Protein AF-W2ZFM3-F1 (afdb_monomer_lite)

Organism: NCBI:txid1317064

Secondary structure (DSSP, 8-state):
-----PPPP---HHHHHHHHHHHHHHHHHHHHHHHHHHHHHHHHHHHHHHHHHHHHHHHHHTT--TTPPPHHHHHHHHHHHHHHHHHHHHHHHHHHHHHHHHHHHHHHHHHHHHHHHHH-TTGGGT--TTSPPHHHHHHHHTS-THHHHHHHHHTT-----

Sequence (161 aa):
MSAQTTPAEPTTAKRAVEQFDQEFQRYTTKESGKSARAVAMARAELAKYNALVFQDKKLEEAGIKKGRLSPELREAYEKKIKNLEDALDTFHRSVAGYNRTKAILSFVLLVAFALMMFFQPWAKHFENPKDLTYDEYAALEEEPTETIKEIAEAAGFSDEL

Radius of gyration: 36.21 Å; chains: 1; bounding box: 109×33×70 Å

pLDDT: mean 73.32, std 16.37, range [35.34, 94.19]

Foldseek 3Di:
DDPDDDDDDPCDVVNVVVVVVVVVCVVVCVVVVVVVVVLVVLVVLLVVLVVLLVVLVVCVVVVHPPPHDDPVVSVVSVVSNVVSVVVSVVVVVVVVVVVVVVVVVVVVVVVVVVVCVVVVPCVVVVPDVPDDDPVRVVVVVPPDPVVVVVVVVVVPPDDDD

Structure (mmCIF, N/CA/C/O backbone):
data_AF-W2ZFM3-F1
#
_entry.id   AF-W2ZFM3-F1
#
loop_
_atom_site.group_PDB
_atom_site.id
_atom_site.type_symbol
_atom_site.label_atom_id
_atom_site.label_alt_id
_atom_site.label_comp_id
_atom_site.label_asym_id
_atom_site.label_entity_id
_atom_site.label_seq_id
_atom_site.pdbx_PDB_ins_code
_atom_site.Cartn_x
_atom_site.Cartn_y
_atom_site.Cartn_z
_atom_site.occupancy
_atom_site.B_iso_or_equiv
_atom_site.auth_seq_id
_atom_site.auth_comp_id
_atom_site.auth_asym_id
_atom_site.auth_atom_id
_atom_site.pdbx_PDB_model_num
ATOM 1 N N . MET A 1 1 ? 44.553 22.530 25.263 1.00 40.16 1 MET A N 1
ATOM 2 C CA . MET A 1 1 ? 44.229 21.123 24.953 1.00 40.16 1 MET A CA 1
ATOM 3 C C . MET A 1 1 ? 44.067 21.024 23.449 1.00 40.16 1 MET A C 1
ATOM 5 O O . MET A 1 1 ? 43.086 21.532 22.924 1.00 40.16 1 MET A O 1
ATOM 9 N N . SER A 1 2 ? 45.087 20.520 22.760 1.00 38.97 2 SER A N 1
ATOM 10 C CA . SER A 1 2 ? 45.125 20.448 21.297 1.00 38.97 2 SER A CA 1
ATOM 11 C C . SER A 1 2 ? 44.257 19.287 20.818 1.00 38.97 2 SER A C 1
ATOM 13 O O . SER A 1 2 ? 44.442 18.159 21.269 1.00 38.97 2 SER A O 1
ATOM 15 N N . ALA A 1 3 ? 43.295 19.567 19.939 1.00 46.84 3 ALA A N 1
ATOM 16 C CA . ALA A 1 3 ? 42.483 18.548 19.290 1.00 46.84 3 ALA A CA 1
ATOM 17 C C . ALA A 1 3 ? 43.366 17.769 18.308 1.00 46.84 3 ALA A C 1
ATOM 19 O O . ALA A 1 3 ? 43.772 18.288 17.271 1.00 46.84 3 ALA A O 1
ATOM 20 N N . GLN A 1 4 ? 43.707 16.540 18.676 1.00 39.19 4 GLN A N 1
ATOM 21 C CA . GLN A 1 4 ? 44.449 15.616 17.835 1.00 39.19 4 GLN A CA 1
ATOM 22 C C . GLN A 1 4 ? 43.478 15.013 16.815 1.00 39.19 4 GLN A C 1
ATOM 24 O O . GLN A 1 4 ? 42.669 14.149 17.149 1.00 39.19 4 GLN A O 1
ATOM 29 N N . THR A 1 5 ? 43.519 15.503 15.577 1.00 48.91 5 THR A N 1
ATOM 30 C CA . THR A 1 5 ? 42.850 14.871 14.438 1.00 48.91 5 THR A CA 1
ATOM 31 C C . THR A 1 5 ? 43.558 13.556 14.129 1.00 48.91 5 THR A C 1
ATOM 33 O O . THR A 1 5 ? 44.724 13.519 13.744 1.00 48.91 5 THR A O 1
ATOM 36 N N . THR A 1 6 ? 42.854 12.453 14.361 1.00 47.66 6 THR A N 1
ATOM 37 C CA . THR A 1 6 ? 43.285 11.097 14.014 1.00 47.66 6 THR A CA 1
ATOM 38 C C . THR A 1 6 ? 43.417 11.000 12.485 1.00 47.66 6 THR A C 1
ATOM 40 O O . THR A 1 6 ? 42.524 11.485 11.785 1.00 47.66 6 THR A O 1
ATOM 43 N N . PRO A 1 7 ? 44.503 10.429 11.932 1.00 45.72 7 PRO A N 1
ATOM 44 C CA . PRO A 1 7 ? 44.677 10.345 10.487 1.00 45.72 7 PRO A CA 1
ATOM 45 C C . PRO A 1 7 ? 43.647 9.370 9.904 1.00 45.72 7 PRO A C 1
ATOM 47 O O . PRO A 1 7 ? 43.456 8.273 10.429 1.00 45.72 7 PRO A O 1
ATOM 50 N N . ALA A 1 8 ? 42.958 9.787 8.842 1.00 57.34 8 ALA A N 1
ATOM 51 C CA . ALA A 1 8 ? 42.003 8.948 8.130 1.00 57.34 8 ALA A CA 1
ATOM 52 C C . ALA A 1 8 ? 42.725 7.726 7.536 1.00 57.34 8 ALA A C 1
ATOM 54 O O . ALA A 1 8 ? 43.672 7.881 6.765 1.00 57.34 8 ALA A O 1
ATOM 55 N N . GLU A 1 9 ? 42.281 6.518 7.902 1.00 56.31 9 GLU A N 1
ATOM 56 C CA . GLU A 1 9 ? 42.723 5.277 7.256 1.00 56.31 9 GLU A CA 1
ATOM 57 C C . GLU A 1 9 ? 42.497 5.363 5.735 1.00 56.31 9 GLU A C 1
ATOM 59 O O . GLU A 1 9 ? 41.465 5.894 5.303 1.00 56.31 9 GLU A O 1
ATOM 64 N N . PRO A 1 10 ? 43.411 4.816 4.907 1.00 53.41 10 PRO A N 1
ATOM 65 C CA . PRO A 1 10 ? 43.250 4.819 3.462 1.00 53.41 10 PRO A CA 1
ATOM 66 C C . PRO A 1 10 ? 41.971 4.060 3.113 1.00 53.41 10 PRO A C 1
ATOM 68 O O . PRO A 1 10 ? 41.846 2.854 3.341 1.00 53.41 10 PRO A O 1
ATOM 71 N N . THR A 1 11 ? 40.988 4.788 2.592 1.00 56.88 11 THR A N 1
ATOM 72 C CA . THR A 1 11 ? 39.705 4.238 2.170 1.00 56.88 11 THR A CA 1
ATOM 73 C C . THR A 1 11 ? 39.971 3.343 0.968 1.00 56.88 11 THR A C 1
ATOM 75 O O . THR A 1 11 ? 40.057 3.792 -0.170 1.00 56.88 11 THR A O 1
ATOM 78 N N . THR A 1 12 ? 40.175 2.052 1.215 1.00 64.31 12 THR A N 1
ATOM 79 C CA . THR A 1 12 ? 40.218 1.052 0.152 1.00 64.31 12 THR A CA 1
ATOM 80 C C . THR A 1 12 ? 38.917 1.163 -0.640 1.00 64.31 12 THR A C 1
ATOM 82 O O . THR A 1 12 ? 37.844 1.283 -0.047 1.00 64.31 12 THR A O 1
ATOM 85 N N . ALA A 1 13 ? 38.993 1.121 -1.973 1.00 64.94 13 ALA A N 1
ATOM 86 C CA . ALA A 1 13 ? 37.835 1.318 -2.853 1.00 64.94 13 ALA A CA 1
ATOM 87 C C . ALA A 1 13 ? 36.630 0.437 -2.465 1.00 64.94 13 ALA A C 1
ATOM 89 O O . ALA A 1 13 ? 35.490 0.881 -2.532 1.00 64.94 13 ALA A O 1
ATOM 90 N N . LYS A 1 14 ? 36.881 -0.775 -1.950 1.00 65.06 14 LYS A N 1
ATOM 91 C CA . LYS A 1 14 ? 35.850 -1.679 -1.412 1.00 65.06 14 LYS A CA 1
ATOM 92 C C . LYS A 1 14 ? 35.085 -1.085 -0.220 1.00 65.06 14 LYS A C 1
ATOM 94 O O . LYS A 1 14 ? 33.863 -1.141 -0.196 1.00 65.06 14 LYS A O 1
ATOM 99 N N . ARG A 1 15 ? 35.783 -0.452 0.726 1.00 69.88 15 ARG A N 1
ATOM 100 C CA . ARG A 1 15 ? 35.186 0.177 1.916 1.00 69.88 15 ARG A CA 1
ATOM 101 C C . ARG A 1 15 ? 34.411 1.449 1.559 1.00 69.88 15 ARG A C 1
ATOM 103 O O . ARG A 1 15 ? 33.372 1.715 2.151 1.00 69.88 15 ARG A O 1
ATOM 110 N N . ALA A 1 16 ? 34.890 2.201 0.564 1.00 73.88 16 ALA A N 1
ATOM 111 C CA . ALA A 1 16 ? 34.178 3.361 0.025 1.00 73.88 16 ALA A CA 1
ATOM 112 C C . ALA A 1 16 ? 32.873 2.951 -0.679 1.00 73.88 16 ALA A C 1
ATOM 114 O O . ALA A 1 16 ? 31.846 3.597 -0.488 1.00 73.88 16 ALA A O 1
ATOM 115 N N . VAL A 1 17 ? 32.894 1.850 -1.439 1.00 73.88 17 VAL A N 1
ATOM 116 C CA . VAL A 1 17 ? 31.700 1.284 -2.084 1.00 73.88 17 VAL A CA 1
ATOM 117 C C . VAL A 1 17 ? 30.703 0.766 -1.048 1.00 73.88 17 VAL A C 1
ATOM 119 O O . VAL A 1 17 ? 29.518 1.041 -1.179 1.00 73.88 17 VAL A O 1
ATOM 122 N N . GLU A 1 18 ? 31.152 0.090 0.009 1.00 76.06 18 GLU A N 1
ATOM 123 C CA . GLU A 1 18 ? 30.266 -0.369 1.089 1.00 76.06 18 GLU A CA 1
ATOM 124 C C . GLU A 1 18 ? 29.648 0.789 1.885 1.00 76.06 18 GLU A C 1
ATOM 126 O O . GLU A 1 18 ? 28.462 0.749 2.204 1.00 76.06 18 GLU A O 1
ATOM 131 N N . GLN A 1 19 ? 30.416 1.843 2.184 1.00 77.44 19 GLN A N 1
ATOM 132 C CA . GLN A 1 19 ? 29.885 3.044 2.839 1.00 77.44 19 GLN A CA 1
ATOM 133 C C . GLN A 1 19 ? 28.902 3.794 1.939 1.00 77.44 19 GLN A C 1
ATOM 135 O O . GLN A 1 19 ? 27.861 4.247 2.416 1.00 77.44 19 GLN A O 1
ATOM 140 N N . PHE A 1 20 ? 29.200 3.888 0.641 1.00 79.25 20 PHE A N 1
ATOM 141 C CA . PHE A 1 20 ? 28.276 4.443 -0.338 1.00 79.25 20 PHE A CA 1
ATOM 142 C C . PHE A 1 20 ? 27.001 3.607 -0.425 1.00 79.25 20 PHE A C 1
ATOM 144 O O . PHE A 1 20 ? 25.924 4.178 -0.339 1.00 79.25 20 PHE A O 1
ATOM 151 N N . ASP A 1 21 ? 27.094 2.281 -0.532 1.00 77.69 21 ASP A N 1
ATOM 152 C CA . ASP A 1 21 ? 25.925 1.405 -0.629 1.00 77.69 21 ASP A CA 1
ATOM 153 C C . ASP A 1 21 ? 25.090 1.439 0.658 1.00 77.69 21 ASP A C 1
ATOM 155 O O . ASP A 1 21 ? 23.869 1.519 0.594 1.00 77.69 21 ASP A O 1
ATOM 159 N N . GLN A 1 22 ? 25.716 1.503 1.838 1.00 7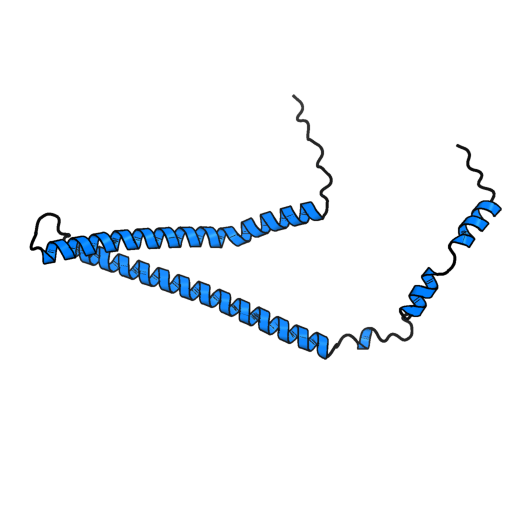9.06 22 GLN A N 1
ATOM 160 C CA . GLN A 1 22 ? 24.996 1.679 3.103 1.00 79.06 22 GLN A CA 1
ATOM 161 C C . GLN A 1 22 ? 24.276 3.026 3.191 1.00 79.06 22 GLN A C 1
ATOM 163 O O . GLN A 1 22 ? 23.119 3.069 3.616 1.00 79.06 22 GLN A O 1
ATOM 168 N N . GLU A 1 23 ? 24.920 4.124 2.793 1.00 73.50 23 GLU A N 1
ATOM 169 C CA . GLU A 1 23 ? 24.286 5.445 2.753 1.00 73.50 23 GLU A CA 1
ATOM 170 C C . GLU A 1 23 ? 23.185 5.489 1.679 1.00 73.50 23 GLU A C 1
ATOM 172 O O . GLU A 1 23 ? 22.069 5.937 1.950 1.00 73.50 23 GLU A O 1
ATOM 177 N N . PHE A 1 24 ? 23.427 4.920 0.499 1.00 70.31 24 PHE A N 1
ATOM 178 C CA . PHE A 1 24 ? 22.470 4.828 -0.603 1.00 70.31 24 PHE A CA 1
ATOM 179 C C . PHE A 1 24 ? 21.252 3.981 -0.223 1.00 70.31 24 PHE A C 1
ATOM 181 O O . PHE A 1 24 ? 20.110 4.394 -0.442 1.00 70.31 24 PHE A O 1
ATOM 188 N N . GLN A 1 25 ? 21.457 2.846 0.447 1.00 65.19 25 GLN A N 1
ATOM 189 C CA . GLN A 1 25 ? 20.388 2.060 1.050 1.00 65.19 25 GLN A CA 1
ATOM 190 C C . GLN A 1 25 ? 19.653 2.875 2.108 1.00 65.19 25 GLN A C 1
ATOM 192 O O . GLN A 1 25 ? 18.428 2.900 2.094 1.00 65.19 25 GLN A O 1
ATOM 197 N N . ARG A 1 26 ? 20.339 3.622 2.979 1.00 63.78 26 ARG A N 1
ATOM 198 C CA . ARG A 1 26 ? 19.698 4.492 3.983 1.00 63.78 26 ARG A CA 1
ATOM 199 C C . ARG A 1 26 ? 18.772 5.539 3.367 1.00 63.78 26 ARG A C 1
ATOM 201 O O . ARG A 1 26 ? 17.713 5.805 3.939 1.00 63.78 26 ARG A O 1
ATOM 208 N N . TYR A 1 27 ? 19.151 6.137 2.239 1.00 54.06 27 TYR A N 1
ATOM 209 C CA . TYR A 1 27 ? 18.334 7.143 1.552 1.00 54.06 27 TYR A CA 1
ATOM 210 C C . TYR A 1 27 ? 17.219 6.527 0.698 1.00 54.06 27 TYR A C 1
ATOM 212 O O . TYR A 1 27 ? 16.136 7.102 0.623 1.00 54.06 27 TYR A O 1
ATOM 220 N N . THR A 1 28 ? 17.419 5.333 0.133 1.00 59.78 28 THR A N 1
ATOM 221 C CA . THR A 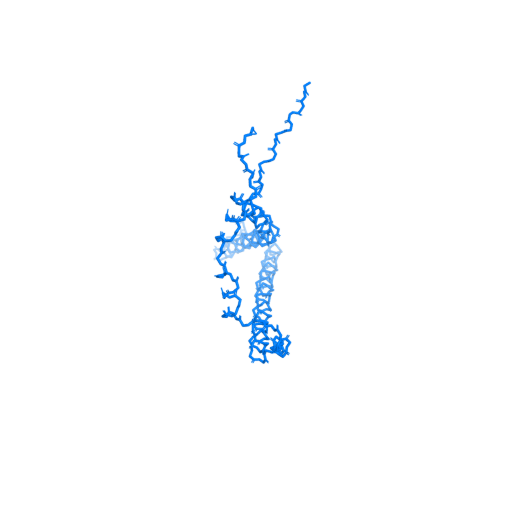1 28 ? 16.402 4.637 -0.680 1.00 59.78 28 THR A CA 1
ATOM 222 C C . THR A 1 28 ? 15.400 3.817 0.148 1.00 59.78 28 THR A C 1
ATOM 224 O O . THR A 1 28 ? 14.244 3.680 -0.250 1.00 59.78 28 THR A O 1
ATOM 227 N N . THR A 1 29 ? 15.781 3.318 1.330 1.00 57.69 29 THR A N 1
ATOM 228 C CA . THR A 1 29 ? 14.913 2.507 2.214 1.00 57.69 29 THR A CA 1
ATOM 229 C C . THR A 1 29 ? 14.162 3.310 3.276 1.00 57.69 29 THR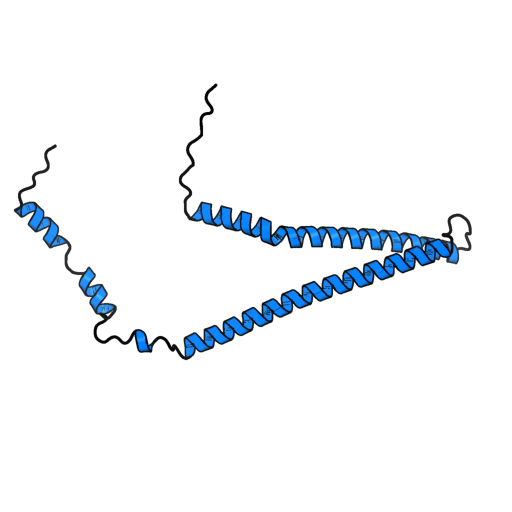 A C 1
ATOM 231 O O . THR A 1 29 ? 13.153 2.836 3.794 1.00 57.69 29 THR A O 1
ATOM 234 N N . LYS A 1 30 ? 14.573 4.542 3.612 1.00 54.06 30 LYS A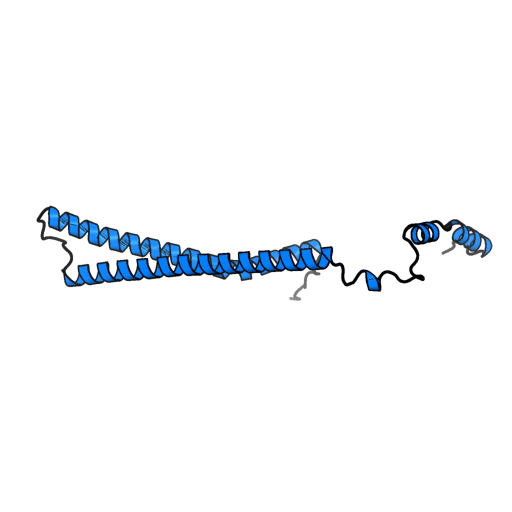 N 1
ATOM 235 C CA . LYS A 1 30 ? 13.863 5.356 4.623 1.00 54.06 30 LYS A CA 1
ATOM 236 C C . LYS A 1 30 ? 12.417 5.679 4.233 1.00 54.06 30 LYS A C 1
ATOM 238 O O . LYS A 1 30 ? 11.553 5.702 5.107 1.00 54.06 30 LYS A O 1
ATOM 243 N N . GLU A 1 31 ? 12.140 5.896 2.951 1.00 55.53 31 GLU A N 1
ATOM 244 C CA . GLU A 1 31 ? 10.782 6.133 2.436 1.00 55.53 31 GLU A CA 1
ATOM 245 C C . GLU A 1 31 ? 9.914 4.859 2.514 1.00 55.53 31 GLU A C 1
ATOM 247 O O . GLU A 1 31 ? 8.754 4.912 2.938 1.00 55.53 31 GLU A O 1
ATOM 252 N N . SER A 1 32 ? 10.485 3.682 2.217 1.00 60.16 32 SER A N 1
ATOM 253 C CA . SER A 1 32 ? 9.768 2.402 2.339 1.00 60.16 32 SER A CA 1
ATOM 254 C C . SER A 1 32 ? 9.546 1.998 3.804 1.00 60.16 32 SER A C 1
ATOM 256 O O . SER A 1 32 ? 8.478 1.506 4.160 1.00 60.16 32 SER A O 1
ATOM 258 N N . GLY A 1 33 ? 10.502 2.285 4.694 1.00 58.94 33 GLY A N 1
ATOM 259 C CA . GLY A 1 33 ? 10.391 2.006 6.127 1.00 58.94 33 GLY A CA 1
ATOM 260 C C . GLY A 1 33 ? 9.379 2.905 6.846 1.00 58.94 33 GLY A C 1
ATOM 261 O O . GLY A 1 33 ? 8.615 2.434 7.692 1.00 58.94 33 GLY A O 1
ATOM 262 N N . LYS A 1 34 ? 9.318 4.197 6.490 1.00 61.22 34 LYS A N 1
ATOM 263 C CA . LYS A 1 34 ? 8.304 5.128 7.017 1.00 61.22 34 LYS A CA 1
ATOM 264 C C . LYS A 1 34 ? 6.899 4.764 6.539 1.00 61.22 34 LYS A C 1
ATOM 266 O O . LYS A 1 34 ? 5.978 4.751 7.354 1.00 61.22 34 LYS A O 1
ATOM 271 N N . SER A 1 35 ? 6.740 4.417 5.261 1.00 68.81 35 SER A N 1
ATOM 272 C CA . SER A 1 35 ? 5.448 3.973 4.721 1.00 68.81 35 SER A CA 1
ATOM 273 C C . SER A 1 35 ? 5.010 2.624 5.302 1.00 68.81 35 SER A C 1
ATOM 275 O O . SER A 1 35 ? 3.854 2.492 5.692 1.00 68.81 35 SER A O 1
ATOM 277 N N . ALA A 1 36 ? 5.918 1.663 5.500 1.00 71.50 36 ALA A N 1
ATOM 278 C CA . ALA A 1 36 ? 5.600 0.394 6.162 1.00 71.50 36 ALA A CA 1
ATOM 279 C C . ALA A 1 36 ? 5.139 0.584 7.619 1.00 71.50 36 ALA A C 1
ATOM 281 O O . ALA A 1 36 ? 4.155 -0.024 8.045 1.00 71.50 36 ALA A O 1
ATOM 282 N N . ARG A 1 37 ? 5.799 1.469 8.379 1.00 76.50 37 ARG A N 1
ATOM 283 C CA . ARG A 1 37 ? 5.380 1.813 9.747 1.00 76.50 37 ARG A CA 1
ATOM 284 C C . ARG A 1 37 ? 4.025 2.522 9.769 1.00 76.50 37 ARG A C 1
ATOM 286 O O . ARG A 1 37 ? 3.200 2.197 10.619 1.00 76.50 37 ARG A O 1
ATOM 293 N N . ALA A 1 38 ? 3.781 3.445 8.840 1.00 78.19 38 ALA A N 1
ATOM 294 C CA . ALA A 1 38 ? 2.492 4.123 8.708 1.00 78.19 38 ALA A CA 1
ATOM 295 C C . ALA A 1 38 ? 1.361 3.139 8.363 1.00 78.19 38 ALA A C 1
ATOM 297 O O . ALA A 1 38 ? 0.308 3.178 8.990 1.00 78.19 38 ALA A O 1
ATOM 298 N N . VAL A 1 39 ? 1.598 2.195 7.447 1.00 83.50 39 VAL A N 1
ATOM 299 C CA . VAL A 1 39 ? 0.644 1.124 7.108 1.00 83.50 39 VAL A CA 1
ATOM 300 C C . VAL A 1 39 ? 0.378 0.215 8.307 1.00 83.50 39 VAL A C 1
ATOM 302 O O . VAL A 1 39 ? -0.769 -0.144 8.562 1.00 83.50 39 VAL A O 1
ATOM 305 N N . ALA A 1 40 ? 1.411 -0.143 9.074 1.00 83.50 40 ALA A N 1
ATOM 306 C CA . ALA A 1 40 ? 1.248 -0.942 10.286 1.00 83.50 40 ALA A CA 1
ATOM 307 C C . ALA A 1 40 ? 0.412 -0.209 11.350 1.00 83.50 40 ALA A C 1
ATOM 309 O O . ALA A 1 40 ? -0.478 -0.813 11.947 1.00 83.50 40 ALA A O 1
ATOM 310 N N . MET A 1 41 ? 0.644 1.094 11.544 1.00 85.31 41 MET A N 1
ATOM 311 C CA . MET A 1 41 ? -0.176 1.931 12.427 1.00 85.31 41 MET A CA 1
ATOM 312 C C . MET A 1 41 ? -1.622 2.034 11.933 1.00 85.31 41 MET A C 1
ATOM 314 O O . MET A 1 41 ? -2.536 1.818 12.722 1.00 85.31 41 MET A O 1
ATOM 318 N N . ALA A 1 42 ? -1.843 2.261 10.635 1.00 87.00 42 ALA A N 1
ATOM 319 C CA . ALA A 1 42 ? -3.182 2.320 10.046 1.00 87.00 42 ALA A CA 1
ATOM 320 C C . ALA A 1 42 ? -3.951 0.998 10.219 1.00 87.00 42 ALA A C 1
ATOM 322 O O . ALA A 1 42 ? -5.125 1.004 10.582 1.00 87.00 42 ALA A O 1
ATOM 323 N N . ARG A 1 43 ? -3.282 -0.150 10.042 1.00 87.25 43 ARG A N 1
ATOM 324 C CA . ARG A 1 43 ? -3.870 -1.474 10.313 1.00 87.25 43 ARG A CA 1
ATOM 325 C C . ARG A 1 43 ? -4.197 -1.672 11.794 1.00 87.25 43 ARG A C 1
ATOM 327 O O . ARG A 1 43 ? -5.235 -2.248 12.110 1.00 87.25 43 ARG A O 1
ATOM 334 N N . ALA A 1 44 ? -3.346 -1.188 12.699 1.00 90.12 44 ALA A N 1
ATOM 335 C CA . ALA A 1 44 ? -3.601 -1.254 14.137 1.00 90.12 44 ALA A CA 1
ATOM 336 C C . ALA A 1 44 ? -4.798 -0.376 14.550 1.00 90.12 44 ALA A C 1
ATOM 338 O O . ALA A 1 44 ? -5.641 -0.811 15.336 1.00 90.12 44 ALA A O 1
ATOM 339 N N . GLU A 1 45 ? -4.914 0.832 13.993 1.00 86.50 45 GLU A N 1
ATOM 340 C CA . GLU A 1 45 ? -6.066 1.715 14.213 1.00 86.50 45 GLU A CA 1
ATOM 341 C C . GLU A 1 45 ? -7.359 1.126 13.646 1.00 86.50 45 GLU A C 1
ATOM 343 O O . GLU A 1 45 ? -8.385 1.128 14.328 1.00 86.50 45 GLU A O 1
ATOM 348 N N . LEU A 1 46 ? -7.307 0.544 12.447 1.00 89.81 46 LEU A N 1
ATOM 349 C CA . LEU A 1 46 ? -8.440 -0.154 11.848 1.00 89.81 46 LEU A CA 1
ATOM 350 C C . LEU A 1 46 ? -8.914 -1.320 12.723 1.00 89.81 46 LEU A C 1
ATOM 352 O O . LEU A 1 46 ? -10.104 -1.424 13.015 1.00 89.81 46 LEU A O 1
ATOM 356 N N . ALA A 1 47 ? -7.994 -2.159 13.208 1.00 89.31 47 ALA A N 1
ATOM 357 C CA . ALA A 1 47 ? -8.327 -3.262 14.107 1.00 89.31 47 ALA A CA 1
ATOM 358 C C . ALA A 1 47 ? -8.988 -2.767 15.404 1.00 89.31 47 ALA A C 1
ATOM 360 O O . ALA A 1 47 ? -9.952 -3.370 15.878 1.00 89.31 47 ALA A O 1
ATOM 361 N N . LYS A 1 48 ? -8.518 -1.639 15.952 1.00 91.56 48 LYS A N 1
ATOM 362 C CA . LYS A 1 48 ? -9.107 -1.013 17.142 1.00 91.56 48 LYS A CA 1
ATOM 363 C C . LYS A 1 48 ? -10.544 -0.554 16.893 1.00 91.56 48 LYS A C 1
ATOM 365 O O . LYS A 1 48 ? -11.418 -0.859 17.703 1.00 91.56 48 LYS A O 1
ATOM 370 N N . TYR A 1 49 ? -10.804 0.166 15.802 1.00 88.88 49 TYR A N 1
ATOM 371 C CA . TYR A 1 49 ? -12.158 0.632 15.493 1.00 88.88 49 TYR A CA 1
ATOM 372 C C . TYR A 1 49 ? -13.103 -0.527 15.160 1.00 88.88 49 TYR A C 1
ATOM 374 O O . TYR A 1 49 ? -14.218 -0.556 15.679 1.00 88.88 49 TYR A O 1
ATOM 382 N N . ASN A 1 50 ? -12.643 -1.526 14.402 1.00 90.56 50 ASN A N 1
ATOM 383 C CA . ASN A 1 50 ? -13.429 -2.730 14.125 1.00 90.56 50 ASN A CA 1
ATOM 384 C C . ASN A 1 50 ? -13.781 -3.496 15.404 1.00 90.56 50 ASN A C 1
ATOM 386 O O . ASN A 1 50 ? -14.919 -3.933 15.561 1.00 90.56 50 ASN A O 1
ATOM 390 N N . ALA A 1 51 ? -12.848 -3.621 16.352 1.00 91.69 51 ALA A N 1
ATOM 391 C CA . ALA A 1 51 ? -13.123 -4.264 17.634 1.00 91.69 51 ALA A CA 1
ATOM 392 C C . ALA A 1 51 ? -14.208 -3.526 18.436 1.00 91.69 51 ALA A C 1
ATOM 394 O O . ALA A 1 51 ? -15.079 -4.177 19.010 1.00 91.69 51 ALA A O 1
ATOM 395 N N . LEU A 1 52 ? -14.191 -2.188 18.449 1.00 89.56 52 LEU A N 1
ATOM 396 C CA . LEU A 1 52 ? -15.201 -1.378 19.142 1.00 89.56 52 LEU A CA 1
ATOM 397 C C . LEU A 1 52 ? -16.593 -1.532 18.516 1.00 89.56 52 LEU A C 1
ATOM 399 O O . LEU A 1 52 ? -17.563 -1.764 19.235 1.00 89.56 52 LEU A O 1
ATOM 403 N N . VAL A 1 53 ? -16.689 -1.461 17.186 1.00 90.25 53 VAL A N 1
ATOM 404 C CA . VAL A 1 53 ? -17.961 -1.652 16.468 1.00 90.25 53 VAL A CA 1
ATOM 405 C C . VAL A 1 53 ? -18.479 -3.082 16.651 1.00 90.25 53 VAL A C 1
ATOM 407 O O . VAL A 1 53 ? -19.668 -3.296 16.876 1.00 90.25 53 VAL A O 1
ATOM 410 N N . PHE A 1 54 ? -17.590 -4.077 16.632 1.00 90.81 54 PHE A N 1
ATOM 411 C CA . PHE A 1 54 ? -17.955 -5.473 16.858 1.00 90.81 54 PHE A CA 1
ATOM 412 C C . PHE A 1 54 ? -18.448 -5.736 18.287 1.00 90.81 54 PHE A C 1
ATOM 414 O O . PHE A 1 54 ? -19.404 -6.487 18.483 1.00 90.81 54 PHE A O 1
ATOM 421 N N . GLN A 1 55 ? -17.827 -5.115 19.293 1.00 89.69 55 GLN A N 1
ATOM 422 C CA . GLN A 1 55 ? -18.303 -5.181 20.676 1.00 89.69 55 GLN A CA 1
ATOM 423 C C . GLN A 1 55 ? -19.685 -4.539 20.826 1.00 89.69 55 GLN A C 1
ATOM 425 O O . GLN A 1 55 ? -20.550 -5.142 21.456 1.00 89.69 55 GLN A O 1
ATOM 430 N N . ASP A 1 56 ? -19.924 -3.375 20.212 1.00 90.25 56 ASP A N 1
ATOM 431 C CA . ASP A 1 56 ? -21.254 -2.749 20.220 1.00 90.25 56 ASP A CA 1
ATOM 432 C C . ASP A 1 56 ? -22.307 -3.642 19.558 1.00 90.25 56 ASP A C 1
ATOM 434 O O . ASP A 1 56 ? -23.382 -3.842 20.122 1.00 90.25 56 ASP A O 1
ATOM 438 N N . LYS A 1 57 ? -21.973 -4.270 18.425 1.00 89.06 57 LYS A N 1
ATOM 439 C CA . LYS A 1 57 ? -22.858 -5.232 17.759 1.00 89.06 57 LYS A CA 1
ATOM 440 C C . LYS A 1 57 ? -23.195 -6.428 18.657 1.00 89.06 57 LYS A C 1
ATOM 442 O O . LYS A 1 57 ? -24.349 -6.834 18.729 1.00 89.06 57 LYS A O 1
ATOM 447 N N . LYS A 1 58 ? -22.223 -6.954 19.408 1.00 89.56 58 LYS A N 1
ATOM 448 C CA . LYS A 1 58 ? -22.474 -8.019 20.394 1.00 89.56 58 LYS A CA 1
ATOM 449 C C . LYS A 1 58 ? -23.372 -7.567 21.546 1.00 89.56 58 LYS A C 1
ATOM 451 O O . LYS A 1 58 ? -24.202 -8.345 22.008 1.00 89.56 58 LYS A O 1
ATOM 456 N N . LEU A 1 59 ? -23.211 -6.333 22.028 1.00 89.31 59 LEU A N 1
ATOM 457 C CA . LEU A 1 59 ? -24.075 -5.768 23.072 1.00 89.31 59 LEU A CA 1
ATOM 458 C C . LEU A 1 59 ? -25.509 -5.571 22.569 1.00 89.31 59 LEU A C 1
ATOM 460 O O . LEU A 1 59 ? -26.460 -5.814 23.312 1.00 89.31 59 LEU A O 1
ATOM 464 N N . GLU A 1 60 ? -25.655 -5.167 21.308 1.00 87.44 60 GLU A N 1
ATOM 465 C CA . GLU A 1 60 ? -26.934 -5.062 20.612 1.00 87.44 60 GLU A CA 1
ATOM 466 C C . GLU A 1 60 ? -27.633 -6.420 20.488 1.00 87.44 60 GLU A C 1
ATOM 468 O O . GLU A 1 60 ? -28.791 -6.538 20.886 1.00 87.44 60 GLU A O 1
ATOM 473 N N . GLU A 1 61 ? -26.921 -7.453 20.035 1.00 88.12 61 GLU A N 1
ATOM 474 C CA . GLU A 1 61 ? -27.432 -8.829 19.946 1.00 88.12 61 GLU A CA 1
ATOM 475 C C . GLU A 1 61 ? -27.824 -9.399 21.322 1.00 88.12 61 GLU A C 1
ATOM 477 O O . GLU A 1 61 ? -28.806 -10.128 21.439 1.00 88.12 61 GLU A O 1
ATOM 482 N N . ALA A 1 62 ? -27.102 -9.025 22.384 1.00 88.44 62 ALA A N 1
ATOM 483 C CA . ALA A 1 62 ? -27.404 -9.422 23.759 1.00 88.44 62 ALA A CA 1
ATOM 484 C C . ALA A 1 62 ? -28.516 -8.584 24.430 1.00 88.44 62 ALA A C 1
ATOM 486 O O . ALA A 1 62 ? -28.878 -8.855 25.576 1.00 88.44 62 ALA A O 1
ATOM 487 N N . GLY A 1 63 ? -29.040 -7.542 23.770 1.00 84.62 63 GLY A N 1
ATOM 488 C CA . GLY A 1 63 ? -30.062 -6.647 24.329 1.00 84.62 63 GLY A CA 1
ATOM 489 C C . GLY A 1 63 ? -29.578 -5.760 25.489 1.00 84.62 63 GLY A C 1
ATOM 490 O O . GLY A 1 63 ? -30.392 -5.172 26.207 1.00 84.62 63 GLY A O 1
ATOM 491 N N . ILE A 1 64 ? -28.262 -5.638 25.696 1.00 84.81 64 ILE A N 1
ATOM 492 C CA . ILE A 1 64 ? -27.668 -4.900 26.816 1.00 84.81 64 ILE A CA 1
ATOM 493 C C . ILE A 1 64 ? -27.483 -3.435 26.409 1.00 84.81 64 ILE A C 1
ATOM 495 O O . ILE A 1 64 ? -26.701 -3.113 25.523 1.00 84.81 64 ILE A O 1
ATOM 499 N N . LYS A 1 65 ? -28.181 -2.515 27.088 1.00 78.75 65 LYS A N 1
ATOM 500 C CA . LYS A 1 65 ? -28.091 -1.064 26.811 1.00 78.75 65 LYS A CA 1
ATOM 501 C C . LYS A 1 65 ? -26.887 -0.376 27.464 1.00 78.75 65 LYS A C 1
ATOM 503 O O . LYS A 1 65 ? -26.501 0.714 27.052 1.00 78.75 65 LYS A O 1
ATOM 508 N N . LYS A 1 66 ? -26.304 -0.974 28.505 1.00 79.75 66 LYS A N 1
ATOM 509 C CA . LYS A 1 66 ? -25.193 -0.378 29.260 1.00 79.75 66 LYS A CA 1
ATOM 510 C C . LYS A 1 66 ? -23.883 -0.556 28.490 1.00 79.75 66 LYS A C 1
ATOM 512 O O . LYS A 1 66 ? -23.497 -1.683 28.209 1.00 79.75 66 LYS A O 1
ATOM 517 N N . GLY A 1 67 ? -23.198 0.548 28.194 1.00 77.81 67 GLY A N 1
ATOM 518 C CA . GLY A 1 67 ? -21.922 0.534 27.468 1.00 77.81 67 GLY A CA 1
ATOM 519 C C . GLY A 1 67 ? -22.044 0.467 25.943 1.00 77.81 67 GLY A C 1
ATOM 520 O O . GLY A 1 67 ? -21.018 0.333 25.283 1.00 77.81 67 GLY A O 1
ATOM 521 N N . ARG A 1 68 ? -23.260 0.580 25.381 1.00 82.81 68 ARG A N 1
ATOM 522 C CA . ARG A 1 68 ? -23.444 0.739 23.932 1.00 82.81 68 ARG A CA 1
ATOM 523 C C . ARG A 1 68 ? -22.906 2.079 23.454 1.00 82.81 68 ARG A C 1
ATOM 525 O O . ARG A 1 68 ? -22.994 3.088 24.158 1.00 82.81 68 ARG A O 1
ATOM 532 N N . LEU A 1 69 ? -22.385 2.074 22.236 1.00 83.31 69 LEU A N 1
ATOM 533 C CA . LEU A 1 69 ? -22.038 3.295 21.532 1.00 83.31 69 LEU A CA 1
ATOM 534 C C . LEU A 1 69 ? -23.316 4.057 21.170 1.00 83.31 69 LEU A C 1
ATOM 536 O O . LEU A 1 69 ? -24.351 3.460 20.867 1.00 83.31 69 LEU A O 1
ATOM 540 N N . SER A 1 70 ? -23.250 5.391 21.200 1.00 87.56 70 SER A N 1
ATOM 541 C CA . SER A 1 70 ? -24.318 6.191 20.603 1.00 87.56 70 SER A CA 1
ATOM 542 C C . SER A 1 70 ? -24.322 5.970 19.083 1.00 87.56 70 SER A C 1
ATOM 544 O O . SER A 1 70 ? -23.259 5.725 18.500 1.00 87.56 70 SER A O 1
ATOM 546 N N . PRO A 1 71 ? -25.490 6.054 18.423 1.00 86.25 71 PRO A N 1
ATOM 547 C CA . PRO A 1 71 ? -25.590 5.835 16.979 1.00 86.25 71 PRO A CA 1
ATOM 548 C C . PRO A 1 71 ? -24.672 6.777 16.184 1.00 86.25 71 PRO A C 1
ATOM 550 O O . PRO A 1 71 ? -23.978 6.331 15.277 1.00 86.25 71 PRO A O 1
ATOM 553 N N . GLU A 1 72 ? -24.552 8.039 16.603 1.00 88.75 72 GLU A N 1
ATOM 554 C CA . GLU A 1 72 ? -23.648 9.018 15.982 1.00 88.75 72 GLU A CA 1
ATOM 555 C C . GLU A 1 72 ? -22.167 8.613 16.082 1.00 88.75 72 GLU A C 1
ATOM 557 O O . GLU A 1 72 ? -21.406 8.745 15.122 1.00 88.75 72 GLU A O 1
ATOM 562 N N . LEU A 1 73 ? -21.736 8.090 17.239 1.00 87.75 73 LEU A N 1
ATOM 563 C CA . LEU A 1 73 ? -20.360 7.616 17.422 1.00 87.75 73 LEU A CA 1
ATOM 564 C C . LEU A 1 73 ? -20.087 6.350 16.610 1.00 87.75 73 LEU A C 1
ATOM 566 O O . LEU A 1 73 ? -18.986 6.191 16.080 1.00 87.75 73 LEU A O 1
ATOM 570 N N . ARG A 1 74 ? -21.076 5.459 16.506 1.00 88.44 74 ARG A N 1
ATOM 571 C CA . ARG A 1 74 ? -20.972 4.245 15.699 1.00 88.44 74 ARG A CA 1
ATOM 572 C C . ARG A 1 74 ? -20.795 4.584 14.222 1.00 88.44 74 ARG A C 1
ATOM 574 O O . ARG A 1 74 ? -19.831 4.119 13.622 1.00 88.44 74 ARG A O 1
ATOM 581 N N . GLU A 1 75 ? -21.632 5.462 13.677 1.00 91.19 75 GLU A N 1
ATOM 582 C CA . GLU A 1 75 ? -21.496 5.945 12.298 1.00 91.19 75 GLU A CA 1
ATOM 583 C C . GLU A 1 75 ? -20.144 6.632 12.062 1.00 91.19 75 GLU A C 1
ATOM 585 O O . GLU A 1 75 ? -19.492 6.413 11.038 1.00 91.19 75 GLU A O 1
ATOM 590 N N . ALA A 1 76 ? -19.665 7.424 13.028 1.00 91.31 76 ALA A N 1
ATOM 591 C CA . ALA A 1 76 ? -18.353 8.055 12.936 1.00 91.31 76 ALA A CA 1
ATOM 592 C C . ALA A 1 76 ? -17.207 7.027 12.880 1.00 91.31 76 ALA A C 1
ATOM 594 O O . ALA A 1 76 ? -16.247 7.228 12.130 1.00 91.31 76 ALA A O 1
ATOM 595 N N . TYR A 1 77 ? -17.283 5.933 13.645 1.00 90.44 77 TYR A N 1
ATOM 596 C CA . TYR A 1 77 ? -16.288 4.858 13.590 1.00 90.44 77 TYR A CA 1
ATOM 597 C C . TYR A 1 77 ? -16.380 4.040 12.306 1.00 90.44 77 TYR A C 1
ATOM 599 O O . TYR A 1 77 ? -15.345 3.796 11.693 1.00 90.44 77 TYR A O 1
ATOM 607 N N . GLU A 1 78 ? -17.579 3.690 11.848 1.00 91.00 78 GLU A N 1
ATOM 608 C CA . GLU A 1 78 ? -17.785 2.990 10.574 1.00 91.00 78 GLU A CA 1
ATOM 609 C C . GLU A 1 78 ? -17.254 3.819 9.392 1.00 91.00 78 GLU A C 1
ATOM 611 O O . GLU A 1 78 ? -16.535 3.303 8.534 1.00 91.00 78 GLU A O 1
ATOM 616 N N . LYS A 1 79 ? -17.484 5.140 9.397 1.00 94.19 79 LYS A N 1
ATOM 617 C CA . LYS A 1 79 ? -16.907 6.056 8.402 1.00 94.19 79 LYS A CA 1
ATOM 618 C C . LYS A 1 79 ? -15.378 6.087 8.459 1.00 94.19 79 LYS A C 1
ATOM 620 O O . LYS A 1 79 ? -14.726 6.104 7.417 1.00 94.19 79 LYS A O 1
ATOM 625 N N . LYS A 1 80 ? -14.789 6.099 9.660 1.00 89.75 80 LYS A N 1
ATOM 626 C CA . LYS A 1 80 ? -13.325 6.054 9.831 1.00 89.75 80 LYS A CA 1
ATOM 627 C C . LYS A 1 80 ? -12.729 4.734 9.354 1.00 89.75 80 LYS A C 1
ATOM 629 O O . LYS A 1 80 ? -11.687 4.772 8.708 1.00 89.75 80 LYS A O 1
ATOM 634 N N . ILE A 1 81 ? -13.382 3.607 9.637 1.00 92.00 81 ILE A N 1
ATOM 635 C CA . ILE A 1 81 ? -12.972 2.283 9.155 1.00 92.00 81 ILE A CA 1
ATOM 636 C C . ILE A 1 81 ? -12.936 2.295 7.629 1.00 92.00 81 ILE A C 1
ATOM 638 O O . ILE A 1 81 ? -11.878 2.055 7.058 1.00 92.00 81 ILE A O 1
ATOM 642 N N . LYS A 1 82 ? -14.033 2.703 6.981 1.00 93.50 82 LYS A N 1
ATOM 643 C CA . LYS A 1 82 ? -14.110 2.761 5.517 1.00 93.50 82 LYS A CA 1
ATOM 644 C C . LYS A 1 82 ? -13.025 3.649 4.902 1.00 93.50 82 LYS A C 1
ATOM 646 O O . LYS A 1 82 ? -12.346 3.241 3.969 1.00 93.50 82 LYS A O 1
ATOM 651 N N . ASN A 1 83 ? -12.809 4.841 5.461 1.00 91.19 83 ASN A N 1
ATOM 652 C CA . ASN A 1 83 ? -11.761 5.743 4.980 1.00 91.19 83 ASN A CA 1
ATOM 653 C C . ASN A 1 83 ? -10.353 5.133 5.112 1.00 91.19 83 ASN A C 1
ATOM 655 O O . ASN A 1 83 ? -9.512 5.347 4.241 1.00 91.19 83 ASN A O 1
ATOM 659 N N . LEU A 1 84 ? -10.081 4.402 6.200 1.00 90.12 84 LEU A N 1
ATOM 660 C CA . LEU A 1 84 ? -8.801 3.718 6.402 1.00 90.12 84 LEU A CA 1
ATOM 661 C C . LEU A 1 84 ? -8.625 2.543 5.432 1.00 90.12 84 LEU A C 1
ATOM 663 O O . LEU A 1 84 ? -7.525 2.367 4.910 1.00 90.12 84 LEU A O 1
ATOM 667 N N . GLU A 1 85 ? -9.682 1.775 5.162 1.00 91.06 85 GLU A N 1
ATOM 668 C CA . GLU A 1 85 ? -9.683 0.690 4.169 1.00 91.06 85 GLU A CA 1
ATOM 669 C C . GLU A 1 85 ? -9.415 1.225 2.762 1.00 91.06 85 GLU A C 1
ATOM 671 O O . GLU A 1 85 ? -8.471 0.779 2.112 1.00 91.06 85 GLU A O 1
ATOM 676 N N . ASP A 1 86 ? -10.154 2.252 2.333 1.00 91.94 86 ASP A N 1
ATOM 677 C CA . ASP A 1 86 ? -9.986 2.879 1.018 1.00 91.94 86 ASP A CA 1
ATOM 678 C C . ASP A 1 86 ? -8.567 3.457 0.843 1.00 91.94 86 ASP A C 1
ATOM 680 O O . ASP A 1 86 ? -7.949 3.334 -0.224 1.00 91.94 86 ASP A O 1
ATOM 684 N N . ALA A 1 87 ? -8.012 4.065 1.898 1.00 86.00 87 ALA A N 1
ATOM 685 C CA . ALA A 1 87 ? -6.650 4.594 1.894 1.00 86.00 87 ALA A CA 1
ATOM 686 C C . ALA A 1 87 ? -5.595 3.478 1.815 1.00 86.00 87 ALA A C 1
ATOM 688 O O . ALA A 1 87 ? -4.633 3.593 1.048 1.00 86.00 87 ALA A O 1
ATOM 689 N N . LEU A 1 88 ? -5.776 2.388 2.569 1.00 87.44 88 LEU A N 1
ATOM 690 C CA . LEU A 1 88 ? -4.914 1.208 2.504 1.00 87.44 88 LEU A CA 1
ATOM 691 C C . LEU A 1 88 ? -4.964 0.581 1.108 1.00 87.44 88 LEU A C 1
ATOM 693 O O . LEU A 1 88 ? -3.911 0.324 0.528 1.00 87.44 88 LEU A O 1
ATOM 697 N N . ASP A 1 89 ? -6.141 0.377 0.528 1.00 87.69 89 ASP A N 1
ATOM 698 C CA . ASP A 1 89 ? -6.288 -0.208 -0.808 1.00 87.69 89 ASP A CA 1
ATOM 699 C C . ASP A 1 89 ? -5.654 0.663 -1.892 1.00 87.69 89 ASP A C 1
ATOM 701 O O . ASP A 1 89 ? -4.932 0.165 -2.763 1.00 87.69 89 ASP A O 1
ATOM 705 N N . THR A 1 90 ? -5.853 1.978 -1.813 1.00 86.88 90 THR A N 1
ATOM 706 C CA . THR A 1 90 ? -5.218 2.937 -2.724 1.00 86.88 90 THR A CA 1
ATOM 707 C C . THR A 1 90 ? -3.694 2.872 -2.621 1.00 86.88 90 THR A C 1
ATOM 709 O O . THR A 1 90 ? -3.010 2.860 -3.646 1.00 86.88 90 THR A O 1
ATOM 712 N N . PHE A 1 91 ? -3.153 2.760 -1.404 1.00 83.81 91 PHE A N 1
ATOM 713 C CA . PHE A 1 91 ? -1.719 2.588 -1.181 1.00 83.81 91 PHE A CA 1
ATOM 714 C C . PHE A 1 91 ? -1.189 1.281 -1.792 1.00 83.81 91 PHE A C 1
ATOM 716 O O . PHE A 1 91 ? -0.181 1.293 -2.497 1.00 83.81 91 PHE A O 1
ATOM 723 N N . HIS A 1 92 ? -1.868 0.148 -1.599 1.00 82.69 92 HIS A N 1
ATOM 724 C CA . HIS A 1 92 ? -1.420 -1.114 -2.201 1.00 82.69 92 HIS A CA 1
ATOM 725 C C . HIS A 1 92 ? -1.494 -1.068 -3.736 1.00 82.69 92 HIS A C 1
ATOM 727 O O . HIS A 1 92 ? -0.587 -1.565 -4.408 1.00 82.69 92 HIS A O 1
ATOM 733 N N . ARG A 1 93 ? -2.521 -0.422 -4.309 1.00 82.00 93 ARG A N 1
ATOM 734 C CA . ARG A 1 93 ? -2.634 -0.215 -5.763 1.00 82.00 93 ARG A CA 1
ATOM 735 C C . ARG A 1 93 ? -1.522 0.672 -6.316 1.00 82.00 93 ARG A C 1
ATOM 737 O O . ARG A 1 93 ? -0.982 0.357 -7.375 1.00 82.00 93 ARG A O 1
ATOM 744 N N . SER A 1 94 ? -1.155 1.750 -5.623 1.00 79.19 94 SER A N 1
ATOM 745 C CA . SER A 1 94 ? -0.085 2.647 -6.077 1.00 79.19 94 SER A CA 1
ATOM 746 C C . SER A 1 94 ? 1.286 1.968 -6.027 1.00 79.19 94 SER A C 1
ATOM 748 O O . SER A 1 94 ? 2.043 2.051 -6.996 1.00 79.19 94 SER A O 1
ATOM 750 N N . VAL A 1 95 ? 1.571 1.208 -4.963 1.00 77.38 95 VAL A N 1
ATOM 751 C CA . VAL A 1 95 ? 2.799 0.404 -4.838 1.00 77.38 95 VAL A CA 1
ATOM 752 C C . VAL A 1 95 ? 2.870 -0.665 -5.932 1.00 77.38 95 VAL A C 1
ATOM 754 O O . VAL A 1 95 ? 3.904 -0.816 -6.587 1.00 77.38 95 VAL A O 1
ATOM 757 N N . ALA A 1 96 ? 1.765 -1.372 -6.189 1.00 74.19 96 ALA A N 1
ATOM 758 C CA . ALA A 1 96 ? 1.693 -2.352 -7.271 1.00 74.19 96 ALA A CA 1
ATOM 759 C C . ALA A 1 96 ? 1.910 -1.702 -8.651 1.00 74.19 96 ALA A C 1
ATOM 761 O O . ALA A 1 96 ? 2.640 -2.244 -9.483 1.00 74.19 96 ALA A O 1
ATOM 762 N N . GLY A 1 97 ? 1.331 -0.519 -8.881 1.00 73.31 97 GLY A N 1
ATOM 763 C CA . GLY A 1 97 ? 1.519 0.256 -10.108 1.00 73.31 97 GLY A CA 1
ATOM 764 C C . GLY A 1 97 ? 2.973 0.677 -10.327 1.00 73.31 97 GLY A C 1
ATOM 765 O O . GLY A 1 97 ? 3.513 0.485 -11.414 1.00 73.31 97 GLY A O 1
ATOM 766 N N . TYR A 1 98 ? 3.639 1.175 -9.284 1.00 74.56 98 TYR A N 1
ATOM 767 C CA . TYR A 1 98 ? 5.046 1.574 -9.346 1.00 74.56 98 TYR A CA 1
ATOM 768 C C . TYR A 1 98 ? 5.973 0.401 -9.706 1.00 74.56 98 TYR A C 1
ATOM 770 O O . TYR A 1 98 ? 6.832 0.528 -10.583 1.00 74.56 98 TYR A O 1
ATOM 778 N N . ASN A 1 99 ? 5.757 -0.768 -9.097 1.00 78.12 99 ASN A N 1
ATOM 779 C CA . ASN A 1 99 ? 6.531 -1.970 -9.413 1.00 78.12 99 ASN A CA 1
ATOM 780 C C . ASN A 1 99 ? 6.262 -2.481 -10.834 1.00 78.12 99 ASN A C 1
ATOM 782 O O . ASN A 1 99 ? 7.199 -2.883 -11.524 1.00 78.12 99 ASN A O 1
ATOM 786 N N . ARG A 1 100 ? 5.012 -2.408 -11.308 1.00 76.44 100 ARG A N 1
ATOM 787 C CA . ARG A 1 100 ? 4.661 -2.753 -12.693 1.00 76.44 100 ARG A CA 1
ATOM 788 C C . ARG A 1 100 ? 5.393 -1.859 -13.694 1.00 76.44 100 ARG A C 1
ATOM 790 O O . ARG A 1 100 ? 5.961 -2.370 -14.653 1.00 76.44 100 ARG A O 1
ATOM 797 N N . THR A 1 101 ? 5.424 -0.548 -13.466 1.00 78.06 101 THR A N 1
ATOM 798 C CA . THR A 1 101 ? 6.128 0.394 -14.349 1.00 78.06 101 THR A CA 1
ATOM 799 C C . THR A 1 101 ? 7.630 0.128 -14.372 1.00 78.06 101 THR A C 1
ATOM 801 O O . THR A 1 101 ? 8.220 0.104 -15.449 1.00 78.06 101 THR A O 1
ATOM 804 N N . LYS A 1 102 ? 8.250 -0.151 -13.214 1.00 80.94 102 LYS A N 1
ATOM 805 C CA . LYS A 1 102 ? 9.665 -0.554 -13.155 1.00 80.94 102 LYS A CA 1
ATOM 806 C C . LYS A 1 102 ? 9.947 -1.809 -13.971 1.00 80.94 102 LYS A C 1
ATOM 808 O O . LYS A 1 102 ? 10.912 -1.817 -14.723 1.00 80.94 102 LYS A O 1
ATOM 813 N N . ALA A 1 103 ? 9.106 -2.834 -13.841 1.00 82.94 103 ALA A N 1
ATOM 814 C CA . ALA A 1 103 ? 9.264 -4.086 -14.576 1.00 82.94 103 ALA A CA 1
ATOM 815 C C . ALA A 1 103 ? 9.115 -3.893 -16.093 1.00 82.94 103 ALA A C 1
ATOM 817 O O . ALA A 1 103 ? 9.860 -4.479 -16.872 1.00 82.94 103 ALA A O 1
ATOM 818 N N . ILE A 1 104 ? 8.179 -3.043 -16.525 1.00 86.31 104 ILE A N 1
ATOM 819 C CA . ILE A 1 104 ? 8.020 -2.712 -17.946 1.00 86.31 104 ILE A CA 1
ATOM 820 C C . ILE A 1 104 ? 9.251 -1.957 -18.452 1.00 86.31 104 ILE A C 1
ATOM 822 O O . ILE A 1 104 ? 9.788 -2.306 -19.498 1.00 86.31 104 ILE A O 1
ATOM 826 N N . LEU A 1 105 ? 9.728 -0.955 -17.710 1.00 87.69 105 LEU A N 1
ATOM 827 C CA . LEU A 1 105 ? 10.913 -0.187 -18.090 1.00 87.69 105 LEU A CA 1
ATOM 828 C C . LEU A 1 105 ? 12.165 -1.065 -18.160 1.00 87.69 105 LEU A C 1
ATOM 830 O O . LEU A 1 105 ? 12.909 -0.967 -19.132 1.00 87.69 105 LEU A O 1
ATOM 834 N N . SER A 1 106 ? 12.383 -1.946 -17.179 1.00 86.19 106 SER A N 1
ATOM 835 C CA . SER A 1 106 ? 13.522 -2.867 -17.198 1.00 86.19 106 SER A CA 1
ATOM 836 C C . SER A 1 106 ? 13.431 -3.860 -18.355 1.00 86.19 106 SER A C 1
ATOM 838 O O . SER A 1 106 ? 14.441 -4.129 -19.000 1.00 86.19 106 SER A O 1
ATOM 840 N N . PHE A 1 107 ? 12.233 -4.355 -18.675 1.00 92.31 107 PHE A N 1
ATOM 841 C CA . PHE A 1 107 ? 12.020 -5.232 -19.823 1.00 92.31 107 PHE A CA 1
ATOM 842 C C . PHE A 1 107 ? 12.282 -4.520 -21.156 1.00 92.31 107 PHE A C 1
ATOM 844 O O . PHE A 1 107 ? 13.004 -5.047 -21.997 1.00 92.31 107 PHE A O 1
ATOM 851 N N . VAL A 1 108 ? 11.756 -3.306 -21.343 1.00 92.81 108 VAL A N 1
ATOM 852 C CA . VAL A 1 108 ? 11.995 -2.506 -22.557 1.00 92.81 108 VAL A CA 1
ATOM 853 C C . VAL A 1 108 ? 13.483 -2.209 -22.727 1.00 92.81 108 VAL A C 1
ATOM 855 O O . VAL A 1 108 ? 14.008 -2.342 -23.830 1.00 92.81 108 VAL A O 1
ATOM 858 N N . LEU A 1 109 ? 14.177 -1.862 -21.640 1.00 90.88 109 LEU A N 1
ATOM 859 C CA . LEU A 1 109 ? 15.616 -1.620 -21.672 1.00 90.88 109 LEU A CA 1
ATOM 860 C C . LEU A 1 109 ? 16.391 -2.886 -22.066 1.00 90.88 109 LEU A C 1
ATOM 862 O O . LEU A 1 109 ? 17.321 -2.811 -22.863 1.00 90.88 109 LEU A O 1
ATOM 866 N N . LEU A 1 110 ? 15.980 -4.050 -21.554 1.00 93.75 110 LEU A N 1
ATOM 867 C CA . LEU A 1 110 ? 16.591 -5.334 -21.889 1.00 93.75 110 LEU A CA 1
ATOM 868 C C . LEU A 1 110 ? 16.376 -5.698 -23.363 1.00 93.75 110 LEU A C 1
ATOM 870 O O . LEU A 1 110 ? 17.314 -6.129 -24.027 1.00 93.75 110 LEU A O 1
ATOM 874 N N . VAL A 1 111 ? 15.175 -5.466 -23.899 1.00 92.31 111 VAL A N 1
ATOM 875 C CA . VAL A 1 111 ? 14.888 -5.662 -25.328 1.00 92.31 111 VAL A CA 1
ATOM 876 C C . VAL A 1 111 ? 15.729 -4.714 -26.184 1.00 92.31 111 VAL A C 1
ATOM 878 O O . VAL A 1 111 ? 16.355 -5.154 -27.143 1.00 92.31 111 VAL A O 1
ATOM 881 N N . ALA A 1 112 ? 15.806 -3.430 -25.828 1.00 91.38 112 ALA A N 1
ATOM 882 C CA . ALA A 1 112 ? 16.631 -2.460 -26.546 1.00 91.38 112 ALA A CA 1
ATOM 883 C C . ALA A 1 112 ? 18.123 -2.831 -26.513 1.00 91.38 112 ALA A C 1
ATOM 885 O O . ALA A 1 112 ? 18.803 -2.734 -27.534 1.00 91.38 112 ALA A O 1
ATOM 886 N N . PHE A 1 113 ? 18.624 -3.306 -25.370 1.00 92.06 113 PHE A N 1
ATOM 887 C CA . PHE A 1 113 ? 19.990 -3.805 -25.234 1.00 92.06 113 PHE A CA 1
ATOM 888 C C . PHE A 1 113 ? 20.239 -5.037 -26.109 1.00 92.06 113 PHE A C 1
ATOM 890 O O . PHE A 1 113 ? 21.238 -5.081 -26.822 1.00 92.06 113 PHE A O 1
ATOM 897 N N . ALA A 1 114 ? 19.317 -6.003 -26.116 1.00 91.50 114 ALA A N 1
ATOM 898 C CA . ALA A 1 114 ? 19.411 -7.180 -26.973 1.00 91.50 114 ALA A CA 1
ATOM 899 C C . ALA A 1 114 ? 19.435 -6.799 -28.462 1.00 91.50 114 ALA A C 1
ATOM 901 O O . ALA A 1 114 ? 20.238 -7.337 -29.216 1.00 91.50 114 ALA A O 1
ATOM 902 N N . LEU A 1 115 ? 18.617 -5.827 -28.881 1.00 91.44 115 LEU A N 1
ATOM 903 C CA . LEU A 1 115 ? 18.627 -5.313 -30.252 1.00 91.44 115 LEU A CA 1
ATOM 904 C C . LEU A 1 115 ? 19.939 -4.591 -30.582 1.00 91.44 115 LEU A C 1
ATOM 906 O O . LEU A 1 115 ? 20.510 -4.833 -31.642 1.00 91.44 115 LEU A O 1
ATOM 910 N N . MET A 1 116 ? 20.454 -3.751 -29.681 1.00 88.56 116 MET A N 1
ATOM 911 C CA . MET A 1 116 ? 21.761 -3.110 -29.855 1.00 88.56 116 MET A CA 1
ATOM 912 C C . MET A 1 116 ? 22.882 -4.145 -29.996 1.00 88.56 116 MET A C 1
ATOM 914 O O . MET A 1 116 ? 23.685 -4.038 -30.916 1.00 88.56 116 MET A O 1
ATOM 918 N N . MET A 1 117 ? 22.904 -5.169 -29.142 1.00 86.81 117 MET A N 1
ATOM 919 C CA . MET A 1 117 ? 23.883 -6.259 -29.207 1.00 86.81 117 MET A CA 1
ATOM 920 C C . MET A 1 117 ? 23.715 -7.160 -30.433 1.00 86.81 117 MET A C 1
ATOM 922 O O . MET A 1 117 ? 24.701 -7.719 -30.892 1.00 86.81 117 MET A O 1
ATOM 926 N N . PHE A 1 118 ? 22.501 -7.312 -30.966 1.00 87.75 118 PHE A N 1
ATOM 927 C CA . PHE A 1 118 ? 22.251 -8.106 -32.171 1.00 87.75 118 PHE A CA 1
ATOM 928 C C . PHE A 1 118 ? 22.653 -7.361 -33.447 1.00 87.75 118 PHE A C 1
ATOM 930 O O . PHE A 1 118 ? 23.309 -7.926 -34.313 1.00 87.75 118 PHE A O 1
ATOM 937 N N . PHE A 1 119 ? 22.276 -6.086 -33.568 1.00 87.25 119 PHE A N 1
ATOM 938 C CA . PHE A 1 119 ? 22.603 -5.283 -34.748 1.00 87.25 119 PHE A CA 1
ATOM 939 C C . PHE A 1 119 ? 24.024 -4.71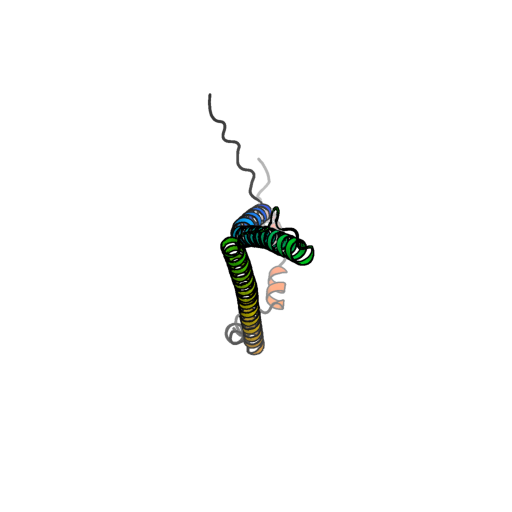6 -34.719 1.00 87.25 119 PHE A C 1
ATOM 941 O O . PHE A 1 119 ? 24.502 -4.282 -35.764 1.00 87.25 119 PHE A O 1
ATOM 948 N N . GLN A 1 120 ? 24.663 -4.685 -33.542 1.00 83.12 120 GLN A N 1
ATOM 949 C CA . GLN A 1 120 ? 26.014 -4.167 -33.297 1.00 83.12 120 GLN A CA 1
ATOM 950 C C . GLN A 1 120 ? 26.340 -2.940 -34.163 1.00 83.12 120 GLN A C 1
ATOM 952 O O . GLN A 1 120 ? 27.301 -2.960 -34.932 1.00 83.12 120 GLN A O 1
ATOM 957 N N . PRO A 1 121 ? 25.551 -1.852 -34.096 1.00 80.81 121 PRO A N 1
ATOM 958 C CA . PRO A 1 121 ? 25.729 -0.709 -34.992 1.00 80.81 121 PRO A CA 1
ATOM 959 C C . PRO A 1 121 ? 27.127 -0.076 -34.887 1.00 80.81 121 PRO A C 1
ATOM 961 O O . PRO A 1 121 ? 27.581 0.563 -35.834 1.00 80.81 121 PRO A O 1
ATOM 964 N N . TRP A 1 122 ? 27.822 -0.292 -33.766 1.00 75.12 122 TRP A N 1
ATOM 965 C CA . TRP A 1 122 ? 29.203 0.122 -33.539 1.00 75.12 122 TRP A CA 1
ATOM 966 C C . TRP A 1 122 ? 30.265 -0.790 -34.166 1.00 75.12 122 TRP A C 1
ATOM 968 O O . TRP A 1 122 ? 31.397 -0.341 -34.290 1.00 75.12 122 TRP A O 1
ATOM 978 N N . ALA A 1 123 ? 29.954 -2.028 -34.569 1.00 72.50 123 ALA A N 1
ATOM 979 C CA . ALA A 1 123 ? 30.938 -2.976 -35.114 1.00 72.50 123 ALA A CA 1
ATOM 980 C C . ALA A 1 123 ? 31.725 -2.385 -36.299 1.00 72.50 123 ALA A C 1
ATOM 982 O O . ALA A 1 123 ? 32.936 -2.546 -36.389 1.00 72.50 123 ALA A O 1
ATOM 983 N N . LYS A 1 124 ? 31.059 -1.571 -37.127 1.00 69.94 124 LYS A N 1
ATOM 984 C CA . LYS A 1 124 ? 31.662 -0.854 -38.265 1.00 69.94 124 LYS A CA 1
ATOM 985 C C . LYS A 1 124 ? 32.757 0.147 -37.879 1.00 69.94 124 LYS A C 1
ATOM 987 O O . LYS A 1 124 ? 33.514 0.573 -38.741 1.00 69.94 124 LYS A O 1
ATOM 992 N N . HIS A 1 125 ? 32.803 0.577 -36.621 1.00 69.56 125 HIS A N 1
ATOM 993 C CA . HIS A 1 125 ? 33.809 1.511 -36.115 1.00 69.56 125 HIS A CA 1
ATOM 994 C C . HIS A 1 125 ? 35.025 0.807 -35.498 1.00 69.56 125 HIS A C 1
ATOM 996 O O . HIS A 1 125 ? 36.001 1.484 -35.197 1.00 69.56 125 HIS A O 1
ATOM 1002 N N . PHE A 1 126 ? 34.973 -0.520 -35.332 1.00 63.62 126 PHE A N 1
ATOM 1003 C CA . PHE A 1 126 ? 36.072 -1.344 -34.817 1.00 63.62 126 PHE A CA 1
ATOM 1004 C C . PHE A 1 126 ? 36.765 -2.173 -35.912 1.00 63.62 126 PHE A C 1
ATOM 1006 O O . PHE A 1 126 ? 37.817 -2.749 -35.669 1.00 63.62 126 PHE A O 1
ATOM 1013 N N . GLU A 1 127 ? 36.222 -2.211 -37.133 1.00 63.44 127 GLU A N 1
ATOM 1014 C CA . GLU A 1 127 ? 36.916 -2.736 -38.317 1.00 63.44 127 GLU A CA 1
ATOM 1015 C C . GLU A 1 127 ? 37.877 -1.675 -38.876 1.00 63.44 127 GLU A C 1
ATOM 1017 O O . GLU A 1 127 ? 37.694 -1.141 -39.971 1.00 63.44 127 GLU A O 1
ATOM 1022 N N . ASN A 1 128 ? 38.893 -1.305 -38.098 1.00 58.19 128 ASN A N 1
ATOM 1023 C CA . ASN A 1 128 ? 39.972 -0.465 -38.593 1.00 58.19 128 ASN A CA 1
ATOM 1024 C C . ASN A 1 128 ? 41.090 -1.391 -39.100 1.00 58.19 128 ASN A C 1
ATOM 1026 O O . ASN A 1 128 ? 41.669 -2.118 -38.298 1.00 58.19 128 ASN A O 1
ATOM 1030 N N . PRO A 1 129 ? 41.470 -1.376 -40.391 1.00 59.94 129 PRO A N 1
ATOM 1031 C CA . PRO A 1 129 ? 42.531 -2.243 -40.931 1.00 59.94 129 PRO A CA 1
ATOM 1032 C C . PRO A 1 129 ? 43.940 -1.929 -40.385 1.00 59.94 129 PRO A C 1
ATOM 1034 O O . PRO A 1 129 ? 44.930 -2.444 -40.895 1.00 59.94 129 PRO A O 1
ATOM 1037 N N . LYS A 1 130 ? 44.037 -1.035 -39.396 1.00 58.06 130 LYS A N 1
ATOM 1038 C CA . LYS A 1 130 ? 45.257 -0.638 -38.688 1.00 58.06 130 LYS A CA 1
ATOM 1039 C C . LYS A 1 130 ? 45.255 -1.041 -37.210 1.00 58.06 130 LYS A C 1
ATOM 1041 O O . LYS A 1 130 ? 46.264 -0.807 -36.551 1.00 58.06 130 LYS A O 1
ATOM 1046 N N . ASP A 1 131 ? 44.156 -1.589 -36.694 1.00 60.59 131 ASP A N 1
ATOM 1047 C CA . ASP A 1 131 ? 44.114 -2.085 -35.321 1.00 60.59 131 ASP A CA 1
ATOM 1048 C C . ASP A 1 131 ? 44.746 -3.482 -35.304 1.00 60.59 131 ASP A C 1
ATOM 1050 O O . ASP A 1 131 ? 44.308 -4.371 -36.038 1.00 60.59 131 ASP A O 1
ATOM 1054 N N . LEU A 1 132 ? 45.810 -3.652 -34.511 1.00 60.09 132 LEU A N 1
ATOM 1055 C CA . LEU A 1 132 ? 46.477 -4.943 -34.346 1.00 60.09 132 LEU A CA 1
ATOM 1056 C C . LEU A 1 132 ? 45.479 -5.972 -33.811 1.00 60.09 132 LEU A C 1
ATOM 1058 O O . LEU A 1 132 ? 44.730 -5.710 -32.866 1.00 60.09 132 LEU A O 1
ATOM 1062 N N . THR A 1 133 ? 45.495 -7.161 -34.398 1.00 67.06 133 THR A N 1
ATOM 1063 C CA . THR A 1 133 ? 44.725 -8.299 -33.887 1.00 67.06 133 THR A CA 1
ATOM 1064 C C . THR A 1 133 ? 45.224 -8.707 -32.495 1.00 67.06 133 THR A C 1
ATOM 1066 O O . THR A 1 133 ? 46.359 -8.416 -32.122 1.00 67.06 133 THR A O 1
ATOM 1069 N N . TYR A 1 134 ? 44.384 -9.375 -31.692 1.00 60.12 134 TYR A N 1
ATOM 1070 C CA . TYR A 1 134 ? 44.775 -9.828 -30.345 1.00 60.12 134 TYR A CA 1
ATOM 1071 C C . TYR A 1 134 ? 46.062 -10.670 -30.371 1.00 60.12 134 TYR A C 1
ATOM 1073 O O . TYR A 1 134 ? 46.911 -10.523 -29.496 1.00 60.12 134 TYR A O 1
ATOM 1081 N N . ASP A 1 135 ? 46.234 -11.473 -31.421 1.00 65.88 135 ASP A N 1
ATOM 1082 C CA . ASP A 1 135 ? 47.418 -12.304 -31.635 1.00 65.88 135 ASP A CA 1
ATOM 1083 C C . ASP A 1 135 ? 48.681 -11.463 -31.916 1.00 65.88 135 ASP A C 1
ATOM 1085 O O . ASP A 1 135 ? 49.765 -11.794 -31.443 1.00 65.88 135 ASP A O 1
ATOM 1089 N N . GLU A 1 136 ? 48.551 -10.332 -32.618 1.00 65.06 136 GLU A N 1
ATOM 1090 C CA . GLU A 1 136 ? 49.655 -9.387 -32.855 1.00 65.06 136 GLU A CA 1
ATOM 1091 C C . GLU A 1 136 ? 49.977 -8.540 -31.610 1.00 65.06 136 GLU A C 1
ATOM 1093 O O . GLU A 1 136 ? 51.139 -8.218 -31.369 1.00 65.06 136 GLU A O 1
ATOM 1098 N N . TYR A 1 137 ? 48.974 -8.205 -30.790 1.00 60.78 137 TYR A N 1
ATOM 1099 C CA . TYR 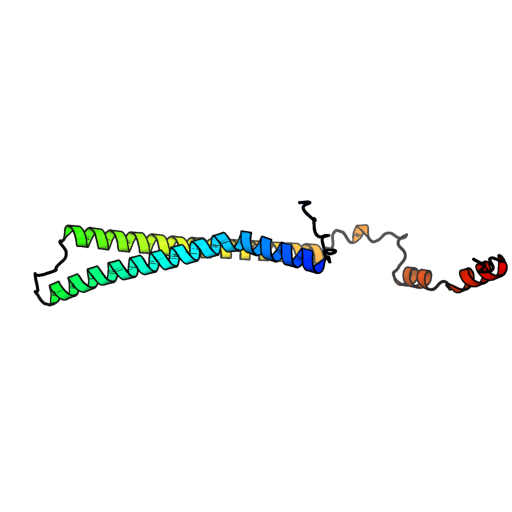A 1 137 ? 49.176 -7.557 -29.487 1.00 60.78 137 TYR A CA 1
ATOM 1100 C C . TYR A 1 137 ? 49.900 -8.476 -28.496 1.00 60.78 137 TYR A C 1
ATOM 1102 O O . TYR A 1 137 ? 50.810 -8.029 -27.802 1.00 60.78 137 TYR A O 1
ATOM 1110 N N . ALA A 1 138 ? 49.522 -9.755 -28.450 1.00 64.31 138 ALA A N 1
ATOM 1111 C CA . ALA A 1 138 ? 50.177 -10.752 -27.607 1.00 64.31 138 ALA A CA 1
ATOM 1112 C C . ALA A 1 138 ? 51.639 -10.983 -28.028 1.00 64.31 138 ALA A C 1
ATOM 1114 O O . ALA A 1 138 ? 52.513 -11.096 -27.174 1.00 64.31 138 ALA A O 1
ATOM 1115 N N . ALA A 1 139 ? 51.925 -10.960 -29.334 1.00 67.19 139 ALA A N 1
ATOM 1116 C CA . ALA A 1 139 ? 53.287 -11.075 -29.855 1.00 67.19 139 ALA A CA 1
ATOM 1117 C C . ALA A 1 139 ? 54.178 -9.854 -29.537 1.00 67.19 139 ALA A C 1
ATOM 1119 O O . ALA A 1 139 ? 55.392 -10.003 -29.427 1.00 67.19 139 ALA A O 1
ATOM 1120 N N . LEU A 1 140 ? 53.602 -8.657 -29.360 1.00 65.00 140 LEU A N 1
ATOM 1121 C CA . LEU A 1 140 ? 54.333 -7.457 -28.922 1.00 65.00 140 LEU A CA 1
ATOM 1122 C C . LEU A 1 140 ? 54.719 -7.494 -27.436 1.00 65.00 140 LEU A C 1
ATOM 1124 O O . LEU A 1 140 ? 55.737 -6.915 -27.062 1.00 65.00 140 LEU A O 1
ATOM 1128 N N . GLU A 1 141 ? 53.927 -8.156 -26.588 1.00 59.38 141 GLU A N 1
ATOM 1129 C CA . GLU A 1 141 ? 54.279 -8.373 -25.175 1.00 59.38 141 GLU A CA 1
ATOM 1130 C C . GLU A 1 141 ? 55.339 -9.478 -24.994 1.00 59.38 141 GLU A C 1
ATOM 1132 O O . GLU A 1 141 ? 56.006 -9.519 -23.960 1.00 59.38 141 GLU A O 1
ATOM 1137 N N . GLU A 1 142 ? 55.541 -10.333 -26.005 1.00 54.41 142 GLU A N 1
ATOM 1138 C CA . GLU A 1 142 ? 56.563 -11.390 -26.038 1.00 54.41 142 GLU A CA 1
ATOM 1139 C C . GLU A 1 142 ? 57.918 -10.950 -26.636 1.00 54.41 142 GLU A C 1
ATOM 1141 O O . GLU A 1 142 ? 58.788 -11.795 -26.862 1.00 54.41 142 GLU A O 1
ATOM 1146 N N . GLU A 1 143 ? 58.176 -9.652 -26.855 1.00 46.66 143 GLU A N 1
ATOM 1147 C CA . GLU A 1 143 ? 59.563 -9.216 -27.073 1.00 46.66 143 GLU A CA 1
ATOM 1148 C C . GLU A 1 143 ? 60.362 -9.319 -25.755 1.00 46.66 143 GLU A C 1
ATOM 1150 O O . GLU A 1 143 ? 59.938 -8.813 -24.710 1.00 46.66 143 GLU A O 1
ATOM 1155 N N . PRO A 1 144 ? 61.523 -10.002 -25.756 1.00 44.41 144 PRO A N 1
ATOM 1156 C CA . PRO A 1 144 ? 62.179 -10.439 -24.536 1.00 44.41 144 PRO A CA 1
ATOM 1157 C C . PRO A 1 144 ? 62.704 -9.239 -23.744 1.00 44.41 144 PRO A C 1
ATOM 1159 O O . PRO A 1 144 ? 63.581 -8.494 -24.185 1.00 44.41 144 PRO A O 1
ATOM 1162 N N . THR A 1 145 ? 62.241 -9.133 -22.499 1.00 50.41 145 THR A N 1
ATOM 1163 C CA . THR A 1 145 ? 62.751 -8.219 -21.459 1.00 50.41 145 THR A CA 1
ATOM 1164 C C . THR A 1 145 ? 64.245 -8.413 -21.135 1.00 50.41 145 THR A C 1
ATOM 1166 O O . THR A 1 145 ? 64.801 -7.686 -20.309 1.00 50.41 145 THR A O 1
ATOM 1169 N N . GLU A 1 146 ? 64.928 -9.350 -21.799 1.00 51.47 146 GLU A N 1
ATOM 1170 C CA . GLU A 1 146 ? 66.360 -9.620 -21.646 1.00 51.47 146 GLU A CA 1
ATOM 1171 C C . GLU A 1 146 ? 67.259 -8.519 -22.230 1.00 51.47 146 GLU A C 1
ATOM 1173 O O . GLU A 1 146 ? 68.323 -8.254 -21.670 1.00 51.47 146 GLU A O 1
ATOM 1178 N N . THR A 1 147 ? 66.821 -7.782 -23.257 1.00 49.38 147 THR A N 1
ATOM 1179 C CA . THR A 1 147 ? 67.657 -6.722 -23.861 1.00 49.38 147 THR A CA 1
ATOM 1180 C C . THR A 1 147 ? 67.916 -5.540 -22.921 1.00 49.38 147 THR A C 1
ATOM 1182 O O . THR A 1 147 ? 68.967 -4.908 -23.002 1.00 49.38 147 THR A O 1
ATOM 1185 N N . ILE A 1 148 ? 67.026 -5.257 -21.963 1.00 49.75 148 ILE A N 1
ATOM 1186 C CA . ILE A 1 148 ? 67.222 -4.155 -21.004 1.00 49.75 148 ILE A CA 1
ATOM 1187 C C . ILE A 1 148 ? 68.291 -4.509 -19.958 1.00 49.75 148 ILE A C 1
ATOM 1189 O O . ILE A 1 148 ? 69.060 -3.636 -19.554 1.00 49.75 148 ILE A O 1
ATOM 1193 N N . LYS A 1 149 ? 68.388 -5.779 -19.540 1.00 47.78 149 LYS A N 1
ATOM 1194 C CA . LYS A 1 149 ? 69.433 -6.226 -18.602 1.00 47.78 149 LYS A CA 1
ATOM 1195 C C . LYS A 1 149 ? 70.813 -6.245 -19.252 1.00 47.78 149 LYS A C 1
ATOM 1197 O O . LYS A 1 149 ? 71.767 -5.798 -18.625 1.00 47.78 149 LYS A O 1
ATOM 1202 N N . GLU A 1 150 ? 70.903 -6.677 -20.507 1.00 48.44 150 GLU A N 1
ATOM 1203 C CA . GLU A 1 150 ? 72.176 -6.719 -21.235 1.00 48.44 150 GLU A CA 1
ATOM 1204 C C . GLU A 1 150 ? 72.704 -5.308 -21.558 1.00 48.44 150 GLU A C 1
ATOM 1206 O O . GLU A 1 150 ? 73.901 -5.046 -21.442 1.00 48.44 150 GLU A O 1
ATOM 1211 N N . ILE A 1 151 ? 71.815 -4.350 -21.862 1.00 49.25 151 ILE A N 1
ATOM 1212 C CA . ILE A 1 151 ? 72.191 -2.937 -22.043 1.00 49.25 151 ILE A CA 1
ATOM 1213 C C . ILE A 1 151 ? 72.595 -2.290 -20.705 1.00 49.25 151 ILE A C 1
ATOM 1215 O O . ILE A 1 151 ? 73.509 -1.467 -20.684 1.00 49.25 151 ILE A O 1
ATOM 1219 N N . ALA A 1 152 ? 71.970 -2.665 -19.583 1.00 48.44 152 ALA A N 1
ATOM 1220 C CA . ALA A 1 152 ? 72.332 -2.157 -18.257 1.00 48.44 152 ALA A CA 1
ATOM 1221 C C . ALA A 1 152 ? 73.695 -2.683 -17.763 1.00 48.44 152 ALA A C 1
ATOM 1223 O O . ALA A 1 152 ? 74.469 -1.910 -17.196 1.00 48.44 152 ALA A O 1
ATOM 1224 N N . GLU A 1 153 ? 74.030 -3.951 -18.029 1.00 50.22 153 GLU A N 1
ATOM 1225 C CA . GLU A 1 153 ? 75.363 -4.509 -17.743 1.00 50.22 153 GLU A CA 1
ATOM 1226 C C . GLU A 1 153 ? 76.442 -3.942 -18.680 1.00 50.22 153 GLU A C 1
ATOM 1228 O O . GLU A 1 153 ? 77.544 -3.625 -18.229 1.00 50.22 153 GLU A O 1
ATOM 1233 N N . ALA A 1 154 ? 76.127 -3.720 -19.962 1.00 48.81 154 ALA A N 1
ATOM 1234 C CA . ALA A 1 154 ? 77.055 -3.102 -20.913 1.00 48.81 154 ALA A CA 1
ATOM 1235 C C . ALA A 1 154 ? 77.292 -1.596 -20.658 1.00 48.81 154 ALA A C 1
ATOM 1237 O O . ALA A 1 154 ? 78.328 -1.063 -21.058 1.00 48.81 154 ALA A O 1
ATOM 1238 N N . ALA A 1 155 ? 76.364 -0.904 -19.986 1.00 52.16 155 ALA A N 1
ATOM 1239 C CA . ALA A 1 155 ? 76.446 0.531 -19.690 1.00 52.16 155 ALA A CA 1
ATOM 1240 C C . ALA A 1 155 ? 77.172 0.877 -18.373 1.00 52.16 155 ALA A C 1
ATOM 1242 O O . ALA A 1 155 ? 77.282 2.057 -18.042 1.00 52.16 155 ALA A O 1
ATOM 1243 N N . GLY A 1 156 ? 77.695 -0.109 -17.635 1.00 46.62 156 GLY A N 1
ATOM 1244 C CA . GLY A 1 156 ? 78.610 0.133 -16.514 1.00 46.62 156 GLY A CA 1
ATOM 1245 C C . GLY A 1 156 ? 78.017 0.905 -15.330 1.00 46.62 156 GLY A C 1
ATOM 1246 O O . GLY A 1 156 ? 78.749 1.621 -14.650 1.00 46.62 156 GLY A O 1
ATOM 1247 N N . PHE A 1 157 ? 76.718 0.775 -15.055 1.00 44.25 157 PHE A N 1
ATOM 1248 C CA . PHE A 1 157 ? 76.142 1.288 -13.810 1.00 44.25 157 PHE A CA 1
ATOM 1249 C C . PHE A 1 157 ? 76.312 0.248 -12.700 1.00 44.25 157 PHE A C 1
ATOM 1251 O O . PHE A 1 157 ? 75.423 -0.553 -12.423 1.00 44.25 157 PHE A O 1
ATOM 1258 N N . SER A 1 158 ? 77.500 0.244 -12.093 1.00 39.28 158 SER A N 1
ATOM 1259 C CA . SER A 1 158 ? 77.763 -0.461 -10.842 1.00 39.28 158 SER A CA 1
ATOM 1260 C C . SER A 1 158 ? 76.987 0.182 -9.692 1.00 39.28 158 SER A C 1
ATOM 1262 O O . SER A 1 158 ? 77.050 1.393 -9.478 1.00 39.28 158 SER A O 1
ATOM 1264 N N . ASP A 1 159 ? 76.292 -0.678 -8.964 1.00 47.75 159 ASP A N 1
ATOM 1265 C CA . ASP A 1 159 ? 75.605 -0.460 -7.698 1.00 47.75 159 ASP A CA 1
ATOM 1266 C C . ASP A 1 159 ? 76.620 -0.081 -6.598 1.00 47.75 159 ASP A C 1
ATOM 1268 O O . ASP A 1 159 ? 77.297 -0.956 -6.074 1.00 47.75 159 ASP A O 1
ATOM 1272 N N . GLU A 1 160 ? 76.776 1.211 -6.284 1.00 42.09 160 GLU A N 1
ATOM 1273 C CA . GLU A 1 160 ? 77.367 1.700 -5.022 1.00 42.09 160 GLU A CA 1
ATOM 1274 C C . GLU A 1 160 ? 76.815 3.100 -4.671 1.00 42.09 160 GLU A C 1
ATOM 1276 O O . GLU A 1 160 ? 77.308 4.107 -5.184 1.00 42.09 160 GLU A O 1
ATOM 1281 N N . LEU A 1 161 ? 75.767 3.153 -3.829 1.00 35.34 161 LEU A N 1
ATOM 1282 C CA . LEU A 1 161 ? 75.687 3.854 -2.521 1.00 35.34 161 LEU A CA 1
ATOM 1283 C C . LEU A 1 161 ? 74.255 3.882 -1.960 1.00 35.34 161 LEU A C 1
ATOM 1285 O O . LEU A 1 161 ? 73.355 4.435 -2.631 1.00 35.34 161 LEU A O 1
#